Protein AF-A0A0F8YWV8-F1 (afdb_monomer_lite)

Structure (mmCIF, N/CA/C/O backbone):
data_AF-A0A0F8YWV8-F1
#
_entry.id   AF-A0A0F8YWV8-F1
#
loop_
_atom_site.group_PDB
_atom_site.id
_atom_site.type_symbol
_atom_site.label_atom_id
_atom_site.label_alt_id
_atom_site.label_comp_id
_atom_site.label_asym_id
_atom_site.label_entity_id
_atom_site.label_seq_id
_atom_site.pdbx_PDB_ins_code
_atom_site.Cartn_x
_atom_site.Cartn_y
_atom_site.Cartn_z
_atom_site.occupancy
_atom_site.B_iso_or_equiv
_atom_site.auth_seq_id
_atom_site.auth_comp_id
_atom_site.auth_asym_id
_atom_site.auth_atom_id
_atom_site.pdbx_PDB_model_num
ATOM 1 N N . MET A 1 1 ? -6.185 -18.139 5.744 1.00 49.97 1 MET A N 1
ATOM 2 C CA . MET A 1 1 ? -6.836 -16.809 5.740 1.00 49.97 1 MET A CA 1
ATOM 3 C C . MET A 1 1 ? -5.779 -15.786 6.111 1.00 49.97 1 MET A C 1
ATOM 5 O O . MET A 1 1 ? -5.110 -16.007 7.108 1.00 49.97 1 MET A O 1
ATOM 9 N N . THR A 1 2 ? -5.575 -14.736 5.314 1.00 73.19 2 THR A N 1
ATOM 10 C CA . THR A 1 2 ? -4.697 -13.613 5.689 1.00 73.19 2 THR A CA 1
ATOM 11 C C . THR A 1 2 ? -5.385 -12.742 6.741 1.00 73.19 2 THR A C 1
ATOM 13 O O . THR A 1 2 ? -6.602 -12.534 6.661 1.00 73.19 2 THR A O 1
ATOM 16 N N . ASP A 1 3 ? -4.633 -12.274 7.738 1.00 91.50 3 ASP A N 1
ATOM 17 C CA . ASP A 1 3 ? -5.154 -11.389 8.784 1.00 91.50 3 ASP A CA 1
ATOM 18 C C . ASP A 1 3 ? -5.518 -9.994 8.234 1.00 91.50 3 ASP A C 1
ATOM 20 O O . ASP A 1 3 ? -5.205 -9.642 7.090 1.00 91.50 3 ASP A O 1
ATOM 24 N N . LEU A 1 4 ? -6.246 -9.207 9.033 1.00 93.94 4 LEU A N 1
ATOM 25 C CA . LEU A 1 4 ? -6.705 -7.876 8.628 1.00 93.94 4 LEU A CA 1
ATOM 26 C C . LEU A 1 4 ? -5.529 -6.938 8.3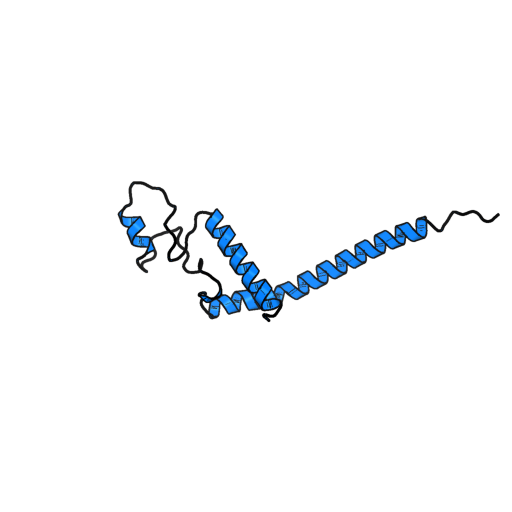18 1.00 93.94 4 LEU A C 1
ATOM 28 O O . LEU A 1 4 ? -5.590 -6.197 7.342 1.00 93.94 4 LEU A O 1
ATOM 32 N 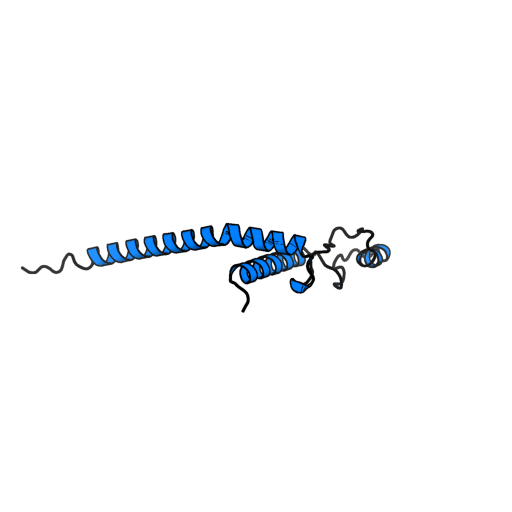N . THR A 1 5 ? -4.446 -7.009 9.093 1.00 95.94 5 THR A N 1
ATOM 33 C CA . THR A 1 5 ? -3.221 -6.224 8.881 1.00 95.94 5 THR A CA 1
ATOM 34 C C . THR A 1 5 ? -2.631 -6.477 7.497 1.00 95.94 5 THR A C 1
ATOM 36 O O . THR A 1 5 ? -2.358 -5.533 6.757 1.00 95.94 5 THR A O 1
ATOM 39 N N . THR A 1 6 ? -2.512 -7.743 7.107 1.00 95.81 6 THR A N 1
ATOM 40 C CA . THR A 1 6 ? -1.984 -8.169 5.809 1.00 95.81 6 THR A CA 1
ATOM 41 C C . THR A 1 6 ? -2.878 -7.688 4.673 1.00 95.81 6 THR A C 1
ATOM 43 O O . THR A 1 6 ? -2.378 -7.145 3.690 1.00 95.81 6 THR A O 1
ATOM 46 N N . LYS A 1 7 ? -4.204 -7.824 4.807 1.00 95.88 7 LYS A N 1
ATOM 47 C CA . LYS A 1 7 ? -5.156 -7.331 3.794 1.00 95.88 7 LYS A CA 1
ATOM 48 C C . LYS A 1 7 ? -5.099 -5.811 3.637 1.00 95.88 7 LYS A C 1
ATOM 50 O O . LYS A 1 7 ? -5.174 -5.305 2.517 1.00 95.88 7 LYS A O 1
ATOM 55 N N . THR A 1 8 ? -4.950 -5.085 4.743 1.00 95.88 8 THR A N 1
ATOM 56 C CA . THR A 1 8 ? -4.806 -3.625 4.738 1.00 95.88 8 THR A CA 1
ATOM 57 C C . THR A 1 8 ? -3.493 -3.212 4.082 1.00 95.88 8 THR A C 1
ATOM 59 O O . THR A 1 8 ? -3.508 -2.359 3.200 1.00 95.88 8 THR A O 1
ATOM 62 N N . ALA A 1 9 ? -2.377 -3.858 4.427 1.00 96.94 9 ALA A N 1
ATOM 63 C CA . ALA A 1 9 ? -1.074 -3.611 3.813 1.00 96.94 9 ALA A CA 1
ATOM 64 C C . ALA A 1 9 ? -1.094 -3.855 2.291 1.00 96.94 9 ALA A C 1
ATOM 66 O O . ALA A 1 9 ? -0.669 -2.992 1.523 1.00 96.94 9 ALA A O 1
ATOM 67 N N . GLN A 1 10 ? -1.684 -4.973 1.852 1.00 97.19 10 GLN A N 1
ATOM 68 C CA . GLN A 1 10 ? -1.910 -5.279 0.434 1.00 97.19 10 GLN A CA 1
ATOM 69 C C . GLN A 1 10 ? -2.735 -4.189 -0.259 1.00 97.19 10 GLN A C 1
ATOM 71 O O . GLN A 1 10 ? -2.339 -3.676 -1.301 1.00 97.19 10 GLN A O 1
ATOM 76 N N . SER A 1 11 ? -3.845 -3.778 0.358 1.00 96.25 11 SER A N 1
ATOM 77 C CA . SER A 1 11 ? -4.728 -2.745 -0.197 1.00 96.25 11 SER A CA 1
ATOM 78 C C . SER A 1 11 ? -4.044 -1.376 -0.295 1.00 96.25 11 SER A C 1
ATOM 80 O O . SER A 1 11 ? -4.289 -0.631 -1.246 1.00 96.25 11 SER A O 1
ATOM 82 N N . LEU A 1 12 ? -3.183 -1.031 0.670 1.00 96.44 12 LEU A N 1
ATOM 83 C CA . LEU A 1 12 ? -2.381 0.195 0.641 1.00 96.44 12 LEU A CA 1
ATOM 84 C C . LEU A 1 12 ? -1.396 0.179 -0.531 1.00 96.44 12 LEU A C 1
ATOM 86 O O . LEU A 1 12 ? -1.348 1.150 -1.289 1.00 96.44 12 LEU A O 1
ATOM 90 N N . HIS A 1 13 ? -0.673 -0.929 -0.717 1.00 97.75 13 HIS A N 1
ATOM 91 C CA . HIS A 1 13 ? 0.251 -1.099 -1.842 1.00 97.75 13 HIS A CA 1
ATOM 92 C C . HIS A 1 13 ? -0.468 -1.049 -3.192 1.00 97.75 13 HIS A C 1
ATOM 94 O O . HIS A 1 13 ? -0.049 -0.321 -4.092 1.00 97.75 13 HIS A O 1
ATOM 100 N N . ASP A 1 14 ? -1.600 -1.742 -3.326 1.00 97.12 14 ASP A N 1
ATOM 101 C CA . ASP A 1 14 ? -2.401 -1.739 -4.556 1.00 97.12 14 ASP A CA 1
ATOM 102 C C . ASP A 1 14 ? -2.908 -0.333 -4.903 1.00 97.12 14 ASP A C 1
ATOM 104 O O . ASP A 1 14 ? -2.878 0.090 -6.067 1.00 97.12 14 ASP A O 1
ATOM 108 N N . LYS A 1 15 ? -3.348 0.425 -3.891 1.00 96.88 15 LYS A N 1
ATOM 109 C CA . LYS A 1 15 ? -3.799 1.809 -4.065 1.00 96.88 15 LYS A CA 1
ATOM 110 C C . LYS A 1 15 ? -2.648 2.724 -4.471 1.00 96.88 15 LYS A C 1
ATOM 112 O O . LYS A 1 15 ? -2.813 3.514 -5.401 1.00 96.88 15 LYS A O 1
ATOM 117 N N . TRP A 1 16 ? -1.493 2.604 -3.823 1.00 96.94 16 TRP A N 1
ATOM 118 C CA . TRP A 1 16 ? -0.292 3.350 -4.197 1.00 96.94 16 TRP A CA 1
ATOM 119 C C . TRP A 1 16 ? 0.141 3.024 -5.634 1.00 96.94 16 TRP A C 1
ATOM 121 O O . TRP A 1 16 ? 0.352 3.934 -6.439 1.00 96.94 16 TRP A O 1
ATOM 131 N N . CYS A 1 17 ? 0.158 1.739 -6.001 1.00 95.44 17 CYS A N 1
ATOM 132 C CA . CYS A 1 17 ? 0.464 1.286 -7.355 1.00 95.44 17 CYS A CA 1
ATOM 133 C C . CYS A 1 17 ? -0.466 1.926 -8.392 1.00 95.44 17 CYS A C 1
ATOM 135 O O . CYS A 1 17 ? -0.010 2.403 -9.434 1.00 95.44 17 CYS A O 1
ATOM 137 N N . ARG A 1 18 ? -1.773 1.966 -8.107 1.00 95.38 18 ARG A N 1
ATOM 138 C CA . ARG A 1 18 ? -2.761 2.620 -8.973 1.00 95.38 18 ARG A CA 1
ATOM 139 C C . ARG A 1 18 ? -2.474 4.113 -9.131 1.00 95.38 18 ARG A C 1
ATOM 141 O O . ARG A 1 18 ? -2.371 4.581 -10.259 1.00 95.38 18 ARG A O 1
ATOM 148 N N . GLN A 1 19 ? -2.268 4.829 -8.027 1.00 96.19 19 GLN A N 1
ATOM 149 C CA . GLN A 1 19 ? -1.988 6.271 -8.044 1.00 96.19 19 GLN A CA 1
ATOM 150 C C . GLN A 1 19 ? -0.720 6.614 -8.828 1.00 96.19 19 GLN A C 1
ATOM 152 O O . GLN A 1 19 ? -0.655 7.633 -9.512 1.00 96.19 19 GLN A O 1
ATOM 157 N N . MET A 1 20 ? 0.312 5.779 -8.730 1.00 93.56 20 MET A N 1
ATOM 158 C CA . MET A 1 20 ? 1.540 5.986 -9.489 1.00 93.56 20 MET A CA 1
ATOM 159 C C . MET A 1 20 ? 1.327 5.748 -10.987 1.00 93.56 20 MET A C 1
ATOM 161 O O . MET A 1 20 ? 1.820 6.539 -11.792 1.00 93.56 20 MET A O 1
ATOM 165 N N . ARG A 1 21 ? 0.545 4.732 -11.370 1.00 90.50 21 ARG A N 1
ATOM 166 C CA . ARG A 1 21 ? 0.175 4.494 -12.777 1.00 90.50 21 ARG A CA 1
ATOM 167 C C . ARG A 1 21 ? -0.684 5.618 -13.356 1.00 90.50 21 ARG A C 1
ATOM 169 O O . ARG A 1 21 ? -0.432 6.044 -14.475 1.00 90.50 21 ARG A O 1
ATOM 176 N N . GLU A 1 22 ? -1.627 6.156 -12.586 1.00 91.44 22 GLU A N 1
ATOM 177 C CA . GLU A 1 22 ? -2.428 7.332 -12.976 1.00 91.44 22 GLU A CA 1
ATOM 178 C C . GLU A 1 22 ? -1.556 8.573 -13.226 1.00 91.44 22 GLU A C 1
ATOM 180 O O . GLU A 1 22 ? -1.862 9.389 -14.090 1.00 91.44 22 GLU A O 1
ATOM 185 N N . LYS A 1 23 ? -0.420 8.686 -12.528 1.00 89.06 23 LYS A N 1
ATOM 186 C CA . LYS A 1 23 ? 0.600 9.724 -12.762 1.00 89.06 23 LYS A CA 1
ATOM 187 C C . LYS A 1 23 ? 1.533 9.410 -13.941 1.00 89.06 23 LYS A C 1
ATOM 189 O O . LYS A 1 23 ? 2.528 10.107 -14.126 1.00 89.06 23 LYS A O 1
ATOM 194 N N . GLY A 1 24 ? 1.262 8.353 -14.706 1.00 86.31 24 GLY A N 1
ATOM 195 C CA . GLY A 1 24 ? 2.067 7.925 -15.851 1.00 86.31 24 GLY A CA 1
ATOM 196 C C . GLY A 1 24 ? 3.353 7.182 -15.484 1.00 86.31 24 GLY A C 1
ATOM 197 O O . GLY A 1 24 ? 4.231 7.046 -16.335 1.00 86.31 24 GLY A O 1
ATOM 198 N N . ARG A 1 25 ? 3.514 6.731 -14.229 1.00 87.88 25 ARG A N 1
ATOM 199 C CA . ARG A 1 25 ? 4.647 5.874 -13.849 1.00 87.88 25 ARG A CA 1
ATOM 200 C C . ARG A 1 25 ? 4.402 4.430 -14.255 1.00 87.88 25 ARG A C 1
ATOM 202 O O . ARG A 1 25 ? 3.265 3.964 -14.299 1.00 87.88 25 ARG A O 1
ATOM 209 N N . HIS A 1 26 ? 5.486 3.702 -14.479 1.00 86.25 26 HIS A N 1
ATOM 210 C CA . HIS A 1 26 ? 5.431 2.306 -14.891 1.00 86.25 26 HIS A CA 1
ATOM 211 C C . HIS A 1 26 ? 6.450 1.460 -14.119 1.00 86.25 26 HIS A C 1
ATOM 213 O O . HIS A 1 26 ? 7.448 1.966 -13.600 1.00 86.25 26 HIS A O 1
ATOM 219 N N . GLY A 1 27 ? 6.160 0.168 -14.007 1.00 84.88 27 GLY A N 1
ATOM 220 C CA . GLY A 1 27 ? 6.999 -0.806 -13.317 1.00 84.88 27 GLY A CA 1
ATOM 221 C C . GLY A 1 27 ? 7.717 -1.754 -14.274 1.00 84.88 27 GLY A C 1
ATOM 222 O O . GLY A 1 27 ? 7.566 -1.648 -15.500 1.00 84.88 27 GLY A O 1
ATOM 223 N N . PRO A 1 28 ? 8.475 -2.714 -13.725 1.00 83.25 28 PRO A N 1
ATOM 224 C CA . PRO A 1 28 ? 9.032 -3.826 -14.486 1.00 83.25 28 PRO A CA 1
ATOM 225 C C . PRO A 1 28 ? 7.955 -4.535 -15.320 1.00 83.25 28 PRO A C 1
ATOM 227 O O . PRO A 1 28 ? 6.830 -4.725 -14.862 1.00 83.25 28 PRO A O 1
ATOM 230 N N . GLY A 1 29 ? 8.281 -4.909 -16.560 1.00 73.81 29 GLY A N 1
ATOM 231 C CA . GLY A 1 29 ? 7.368 -5.652 -17.443 1.00 73.81 29 GLY A CA 1
ATOM 232 C C . GLY A 1 29 ? 6.201 -4.844 -18.028 1.00 73.81 29 GLY A C 1
ATOM 233 O O . GLY A 1 29 ? 5.433 -5.383 -18.821 1.00 73.81 29 GLY A O 1
ATOM 234 N N . THR A 1 30 ? 6.076 -3.556 -17.694 1.00 70.81 30 THR A N 1
ATOM 235 C CA . THR A 1 30 ? 5.087 -2.649 -18.300 1.00 70.81 30 THR A CA 1
ATOM 236 C C . THR A 1 30 ? 5.759 -1.692 -19.282 1.00 70.81 30 THR A C 1
ATOM 238 O O . THR A 1 30 ? 6.861 -1.203 -19.029 1.00 70.81 30 THR A O 1
ATOM 241 N N . GLY A 1 31 ? 5.110 -1.446 -20.425 1.00 66.88 31 GLY A N 1
ATOM 242 C CA . GLY A 1 31 ? 5.625 -0.538 -21.449 1.00 66.88 31 GLY A CA 1
ATOM 243 C C . GLY A 1 31 ? 5.732 0.898 -20.932 1.00 66.88 31 GLY A C 1
ATOM 244 O O . GLY A 1 31 ? 4.863 1.367 -20.200 1.00 66.88 31 GLY A O 1
ATOM 245 N N . CYS A 1 32 ? 6.797 1.599 -21.320 1.00 72.00 32 CYS A N 1
ATOM 246 C CA . CYS A 1 32 ? 6.945 3.018 -21.013 1.00 72.00 32 CYS A CA 1
ATOM 247 C C . CYS A 1 32 ? 5.875 3.828 -21.757 1.00 72.00 32 CYS A C 1
ATOM 249 O O . CYS A 1 32 ? 5.747 3.717 -22.976 1.00 72.00 32 CYS A O 1
ATOM 251 N N . THR A 1 33 ? 5.132 4.649 -21.018 1.00 65.31 33 THR A N 1
ATOM 252 C CA . THR A 1 33 ? 4.055 5.508 -21.533 1.00 65.31 33 THR A CA 1
ATOM 253 C C . THR A 1 33 ? 4.536 6.908 -21.927 1.00 65.31 33 THR A C 1
ATOM 255 O O . THR A 1 33 ? 3.728 7.738 -22.326 1.00 65.31 33 THR A O 1
ATOM 258 N N . TYR A 1 34 ? 5.834 7.200 -21.783 1.00 62.94 34 TYR A N 1
ATOM 259 C CA . TYR A 1 34 ? 6.415 8.491 -22.155 1.00 62.94 34 TYR A CA 1
ATOM 260 C C . TYR A 1 34 ? 6.566 8.569 -23.683 1.00 62.94 34 TYR A C 1
ATOM 262 O O . TYR A 1 34 ? 7.387 7.859 -24.268 1.00 62.94 34 TYR A O 1
ATOM 270 N N . ASP A 1 35 ? 5.746 9.406 -24.318 1.00 56.12 35 ASP A N 1
ATOM 271 C CA . ASP A 1 35 ? 5.531 9.452 -25.774 1.00 56.12 35 ASP A CA 1
ATOM 272 C C . ASP A 1 35 ? 6.428 10.472 -26.495 1.00 56.12 35 ASP A C 1
ATOM 274 O O . ASP A 1 35 ? 6.032 11.139 -27.448 1.00 56.12 35 ASP A O 1
ATOM 278 N N . ASP A 1 36 ? 7.662 10.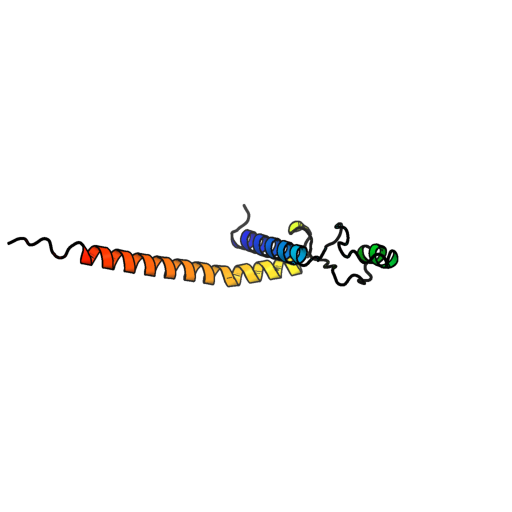632 -26.018 1.00 53.16 36 ASP A N 1
ATOM 279 C CA . ASP A 1 36 ? 8.612 11.551 -26.637 1.00 53.16 36 ASP A CA 1
ATOM 280 C C . ASP A 1 36 ? 9.369 10.815 -27.752 1.00 53.16 36 ASP A C 1
ATOM 282 O O . ASP A 1 36 ? 10.307 10.040 -27.525 1.00 53.16 36 ASP A O 1
ATOM 286 N N . LEU A 1 37 ? 8.887 11.032 -28.979 1.00 46.19 37 LEU A N 1
ATOM 287 C CA . LEU A 1 37 ? 9.292 10.424 -30.256 1.00 46.19 37 LEU A CA 1
ATOM 288 C C . LEU A 1 37 ? 10.793 10.538 -30.602 1.00 46.19 37 LEU A C 1
ATOM 290 O O . LEU A 1 37 ? 11.220 9.988 -31.615 1.00 46.19 37 LEU A O 1
ATOM 294 N N . GLN A 1 38 ? 11.616 11.199 -29.784 1.00 47.16 38 GLN A N 1
ATOM 295 C CA . GLN A 1 38 ? 13.055 11.358 -30.030 1.00 47.16 38 GLN A CA 1
ATOM 296 C C . GLN A 1 38 ? 13.970 10.340 -29.334 1.00 47.16 38 GLN A C 1
ATOM 298 O O . GLN A 1 38 ? 15.180 10.372 -29.555 1.00 47.16 38 GLN A O 1
ATOM 303 N N . LEU A 1 39 ? 13.460 9.412 -28.516 1.00 48.75 39 LEU A N 1
ATOM 304 C CA . LEU A 1 39 ? 14.332 8.544 -27.712 1.00 48.75 39 LEU A CA 1
ATOM 305 C C . LEU A 1 39 ? 13.990 7.053 -27.830 1.00 48.75 39 LEU A C 1
ATOM 307 O O . LEU A 1 39 ? 13.632 6.388 -26.855 1.00 48.75 39 LEU A O 1
ATOM 311 N N . SER A 1 40 ? 14.257 6.473 -29.002 1.00 49.41 40 SER A N 1
ATOM 312 C CA . SER A 1 40 ? 14.469 5.019 -29.145 1.00 49.41 40 SER A CA 1
ATOM 313 C C . SER A 1 40 ? 15.520 4.484 -28.148 1.00 49.41 40 SER A C 1
ATOM 315 O O . SER A 1 40 ? 15.431 3.344 -27.699 1.00 49.41 40 SER A O 1
ATOM 317 N N . ILE A 1 41 ? 16.439 5.346 -27.692 1.00 48.72 41 ILE A N 1
ATOM 318 C CA . ILE A 1 41 ? 17.429 5.082 -26.637 1.00 48.72 41 ILE A CA 1
ATOM 319 C C . ILE A 1 41 ? 16.799 5.047 -25.221 1.00 48.72 41 ILE A C 1
ATOM 321 O O . ILE A 1 41 ? 17.291 4.327 -24.357 1.00 48.72 41 ILE A O 1
ATOM 325 N N . VAL A 1 42 ? 15.688 5.749 -24.940 1.00 49.00 42 VAL A N 1
ATOM 326 C CA . VAL A 1 42 ? 15.026 5.727 -23.609 1.00 49.00 42 VAL A CA 1
ATOM 327 C C . VAL A 1 42 ? 14.088 4.535 -23.432 1.00 49.00 42 VAL A C 1
ATOM 329 O O . VAL A 1 42 ? 14.004 4.007 -22.321 1.00 49.00 42 VAL A O 1
ATOM 332 N N . ARG A 1 43 ? 13.468 4.025 -24.506 1.00 49.62 43 ARG A N 1
ATOM 333 C CA . ARG A 1 43 ? 12.725 2.750 -24.439 1.00 49.62 43 ARG A CA 1
ATOM 334 C C . ARG A 1 43 ? 13.634 1.572 -24.055 1.00 49.62 43 ARG A C 1
ATOM 336 O O . ARG A 1 43 ? 13.212 0.731 -23.269 1.00 49.62 43 ARG A O 1
ATOM 343 N N . ALA A 1 44 ? 14.894 1.561 -24.505 1.00 51.12 44 ALA A N 1
ATOM 344 C CA . ALA A 1 44 ? 15.892 0.570 -24.078 1.00 51.12 44 ALA A CA 1
ATOM 345 C C . ALA A 1 44 ? 16.261 0.695 -22.580 1.00 51.12 44 ALA A C 1
ATOM 347 O O . ALA A 1 44 ? 16.431 -0.300 -21.882 1.00 51.12 44 ALA A O 1
ATOM 348 N N . ASN A 1 45 ? 16.278 1.920 -22.044 1.00 53.12 45 ASN A N 1
ATOM 349 C CA . ASN A 1 45 ? 16.666 2.215 -20.659 1.00 53.12 45 ASN A CA 1
ATOM 350 C C . ASN A 1 45 ? 15.611 1.877 -19.584 1.00 53.12 45 ASN A C 1
ATOM 352 O O . ASN A 1 45 ? 15.860 2.105 -18.401 1.00 53.12 45 ASN A O 1
ATOM 356 N N . CYS A 1 46 ? 14.431 1.390 -19.972 1.00 59.50 46 CYS A N 1
ATOM 357 C CA . CYS A 1 46 ? 13.428 0.894 -19.025 1.00 59.50 46 CYS A CA 1
ATOM 358 C C . CYS A 1 46 ? 13.707 -0.553 -18.584 1.00 59.50 46 CYS A C 1
ATOM 360 O O . CYS A 1 46 ? 13.276 -0.948 -17.505 1.00 59.50 46 CYS A O 1
ATOM 362 N N . ASN A 1 47 ? 14.430 -1.320 -19.410 1.00 53.47 47 ASN A N 1
ATOM 363 C CA . ASN A 1 47 ? 14.798 -2.715 -19.143 1.00 53.47 47 ASN A CA 1
ATOM 364 C C . ASN A 1 47 ? 16.210 -2.857 -18.567 1.00 53.47 47 ASN A C 1
ATOM 366 O O . ASN A 1 47 ? 16.483 -3.809 -17.837 1.00 53.47 47 ASN A O 1
ATOM 370 N N . ASP A 1 48 ? 17.097 -1.904 -18.852 1.00 50.16 48 ASP A N 1
ATOM 371 C CA .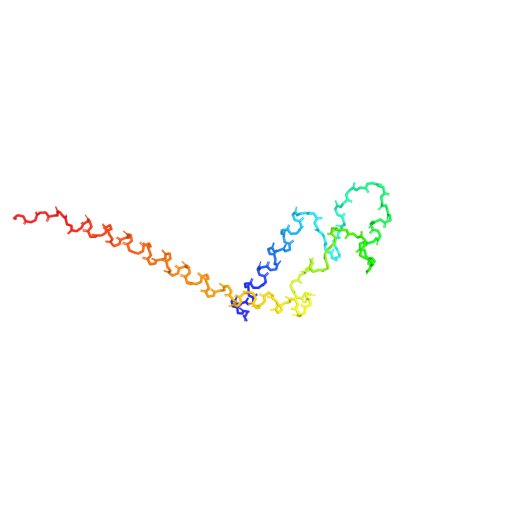 ASP A 1 48 ? 18.420 -1.891 -18.250 1.00 50.16 48 ASP A CA 1
ATOM 372 C C . ASP A 1 48 ? 18.336 -1.304 -16.846 1.00 50.16 48 ASP A C 1
ATOM 374 O O . ASP A 1 48 ? 17.864 -0.185 -16.639 1.00 50.16 48 ASP A O 1
ATOM 378 N N . LYS A 1 49 ? 18.859 -2.054 -15.874 1.00 49.25 49 LYS A N 1
ATOM 379 C CA . LYS A 1 49 ? 19.000 -1.739 -14.438 1.00 49.25 49 LYS A CA 1
ATOM 380 C C . LYS A 1 49 ? 19.808 -0.452 -14.134 1.00 49.25 49 LYS A C 1
ATOM 382 O O . LYS A 1 49 ? 20.308 -0.279 -13.031 1.00 49.25 49 LYS A O 1
ATOM 387 N N . ILE A 1 50 ? 19.964 0.429 -15.121 1.00 49.72 50 ILE A N 1
ATOM 388 C CA . ILE A 1 50 ? 20.745 1.669 -15.150 1.00 49.72 50 ILE A CA 1
ATOM 389 C C . ILE A 1 50 ? 19.839 2.904 -14.938 1.00 49.72 50 ILE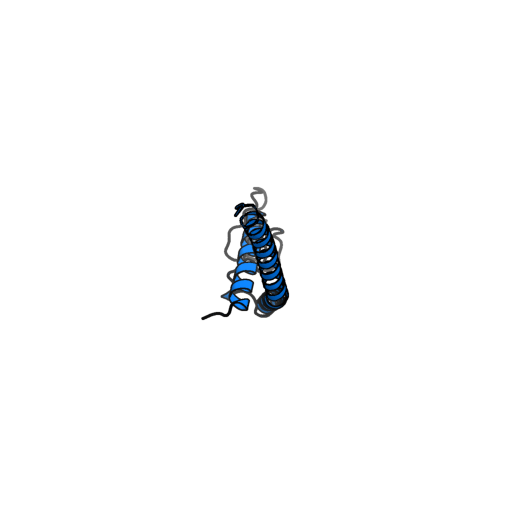 A C 1
ATOM 391 O O . ILE A 1 50 ? 20.331 4.021 -14.823 1.00 49.72 50 ILE A O 1
ATOM 395 N N . GLY A 1 51 ? 18.515 2.733 -14.813 1.00 51.72 51 GLY A N 1
ATOM 396 C CA . GLY A 1 51 ? 17.661 3.731 -14.154 1.00 51.72 51 GLY A CA 1
ATOM 397 C C . GLY A 1 51 ? 17.605 5.099 -14.840 1.00 51.72 51 GLY A C 1
ATOM 398 O O . GLY A 1 51 ? 17.662 6.126 -14.171 1.00 51.72 51 GLY A O 1
ATOM 399 N N . ARG A 1 52 ? 17.493 5.148 -16.174 1.00 61.81 52 ARG A N 1
ATOM 400 C CA . ARG A 1 52 ? 17.394 6.435 -16.898 1.00 61.81 52 ARG A CA 1
ATOM 401 C C . ARG A 1 52 ? 15.964 6.888 -17.200 1.00 61.81 52 ARG A C 1
ATOM 403 O O . ARG A 1 52 ? 15.776 8.005 -17.676 1.00 61.81 52 ARG A O 1
ATOM 410 N N . CYS A 1 53 ? 14.950 6.075 -16.896 1.00 74.56 53 CYS A N 1
ATOM 411 C CA . CYS A 1 53 ? 13.555 6.500 -16.996 1.00 74.56 53 CYS A CA 1
ATOM 412 C C . CYS A 1 53 ? 13.086 7.153 -15.688 1.00 74.56 53 CYS A C 1
ATOM 414 O O . CYS A 1 53 ? 12.936 6.484 -14.669 1.00 74.56 53 CYS A O 1
ATOM 416 N N . LYS A 1 54 ? 12.781 8.456 -15.730 1.00 75.88 54 LYS A N 1
ATOM 417 C CA . LYS A 1 54 ? 12.244 9.208 -14.576 1.00 75.88 54 LYS A CA 1
ATOM 418 C C . LYS A 1 54 ? 10.851 8.730 -14.134 1.00 75.88 54 LYS A C 1
ATOM 420 O O . LYS A 1 54 ? 10.448 8.974 -12.997 1.00 75.88 54 LYS A O 1
ATOM 425 N N . MET A 1 55 ? 10.131 8.054 -15.032 1.00 83.50 55 MET A N 1
ATOM 426 C CA . MET A 1 55 ? 8.790 7.513 -14.798 1.00 83.50 55 MET A CA 1
ATOM 427 C C . MET A 1 55 ? 8.808 6.058 -14.312 1.00 83.50 55 MET A C 1
ATOM 429 O O . MET A 1 55 ? 7.766 5.540 -13.918 1.00 83.50 55 MET A O 1
ATOM 433 N N . PHE A 1 56 ? 9.969 5.401 -14.295 1.00 86.00 56 PHE A N 1
ATOM 434 C CA . PHE A 1 56 ? 10.091 4.033 -13.805 1.00 86.00 56 PHE A CA 1
ATOM 435 C C . PHE A 1 56 ? 10.119 3.995 -12.273 1.00 86.00 56 PHE A C 1
ATOM 437 O O . PHE A 1 56 ? 10.751 4.837 -11.632 1.00 86.00 56 PHE A O 1
ATOM 444 N N . HIS A 1 57 ? 9.454 3.003 -11.683 1.00 87.88 57 HIS A N 1
ATOM 445 C CA . HIS A 1 57 ? 9.601 2.676 -10.267 1.00 87.88 57 HIS A CA 1
ATOM 446 C C . HIS A 1 57 ? 9.674 1.151 -10.089 1.00 87.88 57 HIS A C 1
ATOM 448 O O . HIS A 1 57 ? 8.755 0.456 -10.529 1.00 87.88 57 HIS A O 1
ATOM 454 N N . PRO A 1 58 ? 10.722 0.611 -9.436 1.00 88.25 58 PRO A N 1
ATOM 455 C CA . PRO A 1 58 ? 10.925 -0.836 -9.328 1.00 88.25 58 PRO A CA 1
ATOM 456 C C . PRO A 1 58 ? 9.814 -1.529 -8.531 1.00 88.25 58 PRO A C 1
ATOM 458 O O . PRO A 1 58 ? 9.413 -2.629 -8.886 1.00 88.25 58 PRO A O 1
ATOM 461 N N . ASP A 1 59 ? 9.262 -0.854 -7.521 1.00 92.88 59 ASP A N 1
ATOM 462 C CA . ASP A 1 59 ? 8.202 -1.407 -6.668 1.00 92.88 59 ASP A CA 1
ATOM 463 C C . ASP A 1 59 ? 6.787 -1.360 -7.269 1.00 92.88 59 ASP A C 1
ATOM 465 O O . ASP A 1 59 ? 5.829 -1.733 -6.599 1.00 92.88 59 ASP A O 1
ATOM 469 N N . LEU A 1 60 ? 6.609 -0.939 -8.529 1.00 92.44 60 LEU A N 1
ATOM 470 C CA . LEU A 1 60 ? 5.307 -1.014 -9.218 1.00 92.44 60 LEU A CA 1
ATOM 471 C C . LEU A 1 60 ? 4.982 -2.435 -9.709 1.00 92.44 60 LEU A C 1
ATOM 473 O O . LEU A 1 60 ? 4.580 -2.643 -10.858 1.00 92.44 60 LEU A O 1
ATOM 477 N N . ILE A 1 61 ? 5.140 -3.401 -8.809 1.00 93.19 61 ILE A N 1
ATOM 478 C CA . ILE A 1 61 ? 4.976 -4.841 -9.010 1.00 93.19 61 ILE A CA 1
ATOM 479 C C . ILE A 1 61 ? 3.899 -5.408 -8.073 1.00 93.19 61 ILE A C 1
ATOM 481 O O . ILE A 1 61 ? 3.517 -4.747 -7.100 1.00 93.19 61 ILE A O 1
ATOM 485 N N . PRO A 1 62 ? 3.371 -6.612 -8.358 1.00 94.75 62 PRO A N 1
ATOM 486 C CA . PRO A 1 62 ? 2.421 -7.279 -7.475 1.00 94.75 62 PRO A CA 1
ATOM 487 C C . PRO A 1 62 ? 2.981 -7.498 -6.063 1.00 94.75 62 PRO A C 1
ATOM 489 O O . PRO A 1 62 ? 4.170 -7.749 -5.880 1.00 94.75 62 PRO A O 1
ATOM 492 N N . TRP A 1 63 ? 2.104 -7.461 -5.055 1.00 95.19 63 TRP A N 1
ATOM 493 C CA . TRP A 1 63 ? 2.469 -7.650 -3.643 1.00 95.19 63 TRP A CA 1
ATOM 494 C C . TRP A 1 63 ? 3.349 -8.887 -3.348 1.00 95.19 63 TRP A C 1
ATOM 496 O O . TRP A 1 63 ? 4.315 -8.750 -2.590 1.00 95.19 63 TRP A O 1
ATOM 506 N N . PRO A 1 64 ? 3.080 -10.086 -3.912 1.00 95.31 64 PRO A N 1
ATOM 507 C CA . PRO A 1 64 ? 3.910 -11.268 -3.655 1.00 95.31 64 PRO A CA 1
ATOM 508 C C . PRO A 1 64 ? 5.364 -11.111 -4.118 1.00 95.31 64 PRO A C 1
ATOM 510 O O . PRO A 1 64 ? 6.259 -11.723 -3.536 1.00 95.31 64 PRO A O 1
ATOM 513 N N . ASP A 1 65 ? 5.595 -10.258 -5.115 1.00 95.19 65 ASP A N 1
ATOM 514 C CA . ASP A 1 65 ? 6.900 -10.052 -5.745 1.00 95.19 65 ASP A CA 1
ATOM 515 C C . ASP A 1 65 ? 7.684 -8.895 -5.106 1.00 95.19 65 ASP A C 1
ATOM 517 O O . ASP A 1 65 ? 8.877 -8.729 -5.363 1.00 95.19 65 ASP A O 1
ATOM 521 N N . LEU A 1 66 ? 7.028 -8.093 -4.261 1.00 95.31 66 LEU A N 1
ATOM 522 C CA . LEU A 1 66 ? 7.645 -6.974 -3.556 1.00 95.31 66 LEU A CA 1
ATOM 523 C C . LEU A 1 66 ? 8.757 -7.466 -2.607 1.00 95.31 66 LEU A C 1
ATOM 525 O O . LEU A 1 66 ? 8.570 -8.487 -1.947 1.00 95.31 66 LEU A O 1
ATOM 529 N N . PRO A 1 67 ? 9.899 -6.768 -2.467 1.00 95.62 67 PRO A N 1
ATOM 530 C CA . PRO A 1 67 ? 10.902 -7.135 -1.470 1.00 95.62 67 PRO A CA 1
ATOM 531 C C . PRO A 1 67 ? 10.308 -7.236 -0.059 1.00 95.62 67 PRO A C 1
ATOM 533 O O . PRO A 1 67 ? 9.465 -6.427 0.331 1.00 95.62 67 PRO A O 1
ATOM 536 N N . GLU A 1 68 ? 10.769 -8.213 0.729 1.00 96.38 68 GLU A N 1
ATOM 537 C CA . GLU A 1 68 ? 10.245 -8.441 2.084 1.00 96.38 68 GLU A CA 1
ATOM 538 C C . GLU A 1 68 ? 10.386 -7.199 2.971 1.00 96.38 68 GLU A C 1
ATOM 540 O O . GLU A 1 68 ? 9.455 -6.865 3.695 1.00 96.38 68 GLU A O 1
ATOM 545 N N . SER A 1 69 ? 11.498 -6.465 2.862 1.00 96.56 69 SER A N 1
ATOM 546 C CA . SER A 1 69 ? 11.702 -5.200 3.580 1.00 96.56 69 SER A CA 1
ATOM 547 C C . SER A 1 69 ? 10.583 -4.193 3.309 1.00 96.56 69 SER A C 1
ATOM 549 O O . SER A 1 69 ? 10.005 -3.649 4.244 1.00 96.56 69 SER A O 1
ATOM 551 N N . HIS A 1 70 ? 10.208 -4.011 2.042 1.00 95.38 70 HIS A N 1
ATOM 552 C CA . HIS A 1 70 ? 9.140 -3.090 1.655 1.00 95.38 70 HIS A CA 1
ATOM 553 C C . HIS A 1 70 ? 7.766 -3.613 2.100 1.00 95.38 70 HIS A C 1
ATOM 555 O O . HIS A 1 70 ? 6.922 -2.837 2.549 1.00 95.38 70 HIS A O 1
ATOM 561 N N . ARG A 1 71 ? 7.527 -4.934 2.061 1.00 96.94 71 ARG A N 1
ATOM 562 C CA . ARG A 1 71 ? 6.300 -5.515 2.639 1.00 96.94 71 ARG A CA 1
ATOM 563 C C . ARG A 1 71 ? 6.187 -5.234 4.136 1.00 96.94 71 ARG A C 1
ATOM 565 O O . ARG A 1 71 ? 5.097 -4.904 4.602 1.00 96.94 71 ARG A O 1
ATOM 572 N N . GLN A 1 72 ? 7.290 -5.330 4.878 1.00 97.38 72 GLN A N 1
ATOM 573 C CA . GLN A 1 72 ? 7.314 -5.040 6.312 1.00 97.38 72 GLN A CA 1
ATOM 574 C C . GLN A 1 72 ? 7.000 -3.570 6.615 1.00 97.38 72 GLN A C 1
ATOM 576 O O . GLN A 1 72 ? 6.294 -3.298 7.584 1.00 97.38 72 GLN A O 1
ATOM 581 N N . GLU A 1 73 ? 7.416 -2.627 5.767 1.00 97.06 73 GLU A N 1
ATOM 582 C CA . GLU A 1 73 ? 7.032 -1.211 5.899 1.00 97.06 73 GLU A CA 1
ATOM 583 C C . GLU A 1 73 ? 5.514 -1.009 5.761 1.00 97.06 73 GLU A C 1
ATOM 585 O O . GLU A 1 73 ? 4.890 -0.327 6.583 1.00 97.06 73 GLU A O 1
ATOM 590 N N . TYR A 1 74 ? 4.883 -1.657 4.777 1.00 97.19 74 TYR A N 1
ATOM 591 C CA . TYR A 1 74 ? 3.425 -1.615 4.623 1.00 97.19 74 TYR A CA 1
ATOM 592 C C . TYR A 1 74 ? 2.695 -2.307 5.780 1.00 97.19 74 TYR A C 1
ATOM 594 O O . TYR A 1 74 ? 1.669 -1.805 6.245 1.00 97.19 74 TYR A O 1
ATOM 602 N N . LEU A 1 75 ? 3.216 -3.433 6.276 1.00 97.44 75 LEU A N 1
ATOM 603 C CA . LEU A 1 75 ? 2.658 -4.139 7.434 1.00 97.44 75 LEU A CA 1
ATOM 604 C C . LEU A 1 75 ? 2.760 -3.302 8.714 1.00 97.44 75 LEU A C 1
ATOM 606 O O . LEU A 1 75 ? 1.788 -3.218 9.466 1.00 97.44 75 LEU A O 1
ATOM 610 N N . ALA A 1 76 ? 3.900 -2.649 8.947 1.00 96.94 76 ALA A N 1
ATOM 611 C CA . ALA A 1 76 ? 4.095 -1.738 10.071 1.00 96.94 76 ALA A CA 1
ATOM 612 C C . ALA A 1 76 ? 3.129 -0.549 9.993 1.00 96.94 76 ALA A C 1
ATOM 614 O O . ALA A 1 76 ? 2.471 -0.223 10.981 1.00 96.94 76 ALA A O 1
ATOM 615 N N . THR A 1 77 ? 2.974 0.035 8.802 1.00 96.50 77 THR A N 1
ATOM 616 C CA . THR A 1 77 ? 2.020 1.124 8.554 1.00 96.50 77 THR A CA 1
ATOM 617 C C . THR A 1 77 ? 0.583 0.687 8.835 1.00 96.50 77 THR A C 1
ATOM 619 O O . THR A 1 77 ? -0.140 1.357 9.571 1.00 96.50 77 THR A O 1
ATOM 622 N N . ALA A 1 78 ? 0.169 -0.468 8.309 1.00 96.31 78 ALA A N 1
ATOM 623 C CA . ALA A 1 78 ? -1.162 -1.014 8.555 1.00 96.31 78 ALA A CA 1
ATOM 624 C C . ALA A 1 78 ? -1.401 -1.271 10.051 1.00 96.31 78 ALA A C 1
ATOM 626 O O . ALA A 1 78 ? -2.466 -0.942 10.570 1.00 96.31 78 ALA A O 1
ATOM 627 N N . LYS A 1 79 ? -0.402 -1.802 10.764 1.00 96.12 79 LYS A N 1
ATOM 628 C CA . LYS A 1 79 ? -0.479 -2.042 12.209 1.00 96.12 79 LYS A CA 1
ATOM 629 C C . LYS A 1 79 ? -0.625 -0.748 13.017 1.00 96.12 79 LYS A C 1
ATOM 631 O O . LYS A 1 79 ? -1.318 -0.763 14.028 1.00 96.12 79 LYS A O 1
ATOM 636 N N . ALA A 1 80 ? 0.012 0.339 12.583 1.00 96.00 80 ALA A N 1
ATOM 637 C CA . ALA A 1 80 ? -0.078 1.639 13.245 1.00 96.00 80 ALA A CA 1
ATOM 638 C C . ALA A 1 80 ? -1.433 2.327 13.010 1.00 96.00 80 ALA A C 1
ATOM 640 O O . ALA A 1 80 ? -2.011 2.867 13.945 1.00 96.00 80 ALA A O 1
ATOM 641 N N . VAL A 1 81 ? -1.962 2.265 11.784 1.00 94.56 81 VAL A N 1
ATOM 642 C CA . VAL A 1 81 ? -3.169 3.015 11.386 1.00 94.56 81 VAL A CA 1
ATOM 643 C C . VAL A 1 81 ? -4.475 2.290 11.729 1.00 94.56 81 VAL A C 1
ATOM 645 O O . VAL A 1 81 ? -5.492 2.936 11.971 1.00 94.56 81 VAL A O 1
ATOM 648 N N . LEU A 1 82 ? -4.491 0.953 11.756 1.00 94.38 82 LEU A N 1
ATOM 649 C CA . LEU A 1 82 ? -5.721 0.197 12.032 1.00 94.38 82 LEU A CA 1
ATOM 650 C C . LEU A 1 82 ? -6.395 0.564 13.373 1.00 94.38 82 LEU A C 1
ATOM 652 O O . LEU A 1 82 ? -7.613 0.746 13.360 1.00 94.38 82 LEU A O 1
ATOM 656 N N . PRO A 1 83 ? -5.665 0.726 14.495 1.00 94.88 83 PRO A N 1
ATOM 657 C CA . PRO A 1 83 ? -6.254 1.192 15.752 1.00 94.88 83 PRO A CA 1
ATOM 658 C C . PRO A 1 83 ? -6.883 2.588 15.655 1.00 94.88 83 PRO A C 1
ATOM 660 O O . PRO A 1 83 ? -7.955 2.813 16.209 1.00 94.88 83 PRO A O 1
ATOM 663 N N . GLU A 1 84 ? -6.255 3.511 14.921 1.00 94.62 84 GLU A N 1
ATOM 664 C CA . GLU A 1 84 ? -6.777 4.873 14.738 1.00 94.62 84 GLU A CA 1
ATOM 665 C C . GLU A 1 84 ? -8.094 4.866 13.948 1.00 94.62 84 GLU A C 1
ATOM 667 O O . GLU A 1 84 ? -9.041 5.574 14.291 1.00 94.62 84 GLU A O 1
ATOM 672 N N . ILE A 1 85 ? -8.186 4.019 12.916 1.00 92.94 85 ILE A N 1
ATOM 673 C CA . ILE A 1 85 ? -9.419 3.839 12.137 1.00 92.94 85 ILE A CA 1
ATOM 674 C C . ILE A 1 85 ? -10.532 3.245 13.007 1.00 92.94 85 ILE A C 1
ATOM 676 O O . ILE A 1 85 ? -11.670 3.711 12.937 1.00 92.94 85 ILE A O 1
ATOM 680 N N . ASP A 1 86 ? -10.226 2.223 13.810 1.00 93.94 86 ASP A N 1
ATOM 681 C CA . ASP A 1 86 ? -11.213 1.584 14.686 1.00 93.94 86 ASP A CA 1
ATOM 682 C C . ASP A 1 86 ? -11.771 2.577 15.716 1.00 93.94 86 ASP A C 1
ATOM 684 O O . ASP A 1 86 ? -12.990 2.697 15.872 1.00 93.94 86 ASP A O 1
ATOM 688 N N . GLN A 1 87 ? -10.892 3.380 16.324 1.00 94.00 87 GLN A N 1
ATOM 689 C CA . GLN A 1 87 ? -11.293 4.452 17.231 1.00 94.00 87 GLN A CA 1
ATOM 690 C C . GLN A 1 87 ? -12.187 5.488 16.532 1.00 94.00 87 GLN A C 1
ATOM 692 O O . GLN A 1 87 ? -13.261 5.809 17.044 1.00 94.00 87 GLN A O 1
ATOM 697 N N . ALA A 1 88 ? -11.804 5.963 15.344 1.00 94.44 88 ALA A N 1
ATOM 698 C CA . ALA A 1 88 ? -12.597 6.939 14.598 1.00 94.44 88 ALA A CA 1
ATOM 699 C C . ALA A 1 88 ? -13.998 6.405 14.236 1.00 94.44 88 ALA A C 1
ATOM 701 O O . ALA A 1 88 ? -14.990 7.136 14.303 1.00 94.44 88 ALA A O 1
ATOM 702 N N . ILE A 1 89 ? -14.109 5.117 13.886 1.00 94.44 89 ILE A N 1
ATOM 703 C CA . ILE A 1 89 ? -15.402 4.466 13.623 1.00 94.44 89 ILE A CA 1
ATOM 704 C C . ILE A 1 89 ? -16.234 4.373 14.908 1.00 94.44 89 ILE A C 1
ATOM 706 O O . ILE A 1 89 ? -17.445 4.620 14.870 1.00 94.44 89 ILE A O 1
ATOM 710 N N . ALA A 1 90 ? -15.616 4.018 16.036 1.00 94.31 90 ALA A N 1
ATOM 711 C CA . ALA A 1 90 ? -16.299 3.924 17.323 1.00 94.31 90 ALA A CA 1
ATOM 712 C C . ALA A 1 90 ? -16.856 5.284 17.773 1.00 94.31 90 ALA A C 1
ATOM 714 O O . ALA A 1 90 ? -18.025 5.372 18.158 1.00 94.31 90 ALA A O 1
ATOM 715 N N . GLU A 1 91 ? -16.062 6.349 17.655 1.00 93.62 91 GLU A N 1
ATOM 716 C CA . GLU A 1 91 ? -16.474 7.721 17.970 1.00 93.62 91 GLU A CA 1
ATOM 717 C C . GLU A 1 91 ? -17.616 8.190 17.057 1.00 93.62 91 GLU A C 1
ATOM 719 O O . GLU A 1 91 ? -18.646 8.662 17.546 1.00 93.62 91 GLU A O 1
ATOM 724 N N . ALA A 1 92 ? -17.509 7.956 15.743 1.00 92.88 92 ALA A N 1
ATOM 725 C CA . ALA A 1 92 ? -18.563 8.310 14.792 1.00 92.88 92 ALA A CA 1
ATOM 726 C C . ALA A 1 92 ? -19.895 7.597 15.096 1.00 92.88 92 ALA A C 1
ATOM 728 O O . ALA A 1 92 ? -20.963 8.216 15.038 1.00 92.88 92 ALA A O 1
ATOM 729 N N . ARG A 1 93 ? -19.841 6.309 15.465 1.00 92.12 93 ARG A N 1
ATOM 730 C CA . ARG A 1 93 ? -21.026 5.530 15.867 1.00 92.12 93 ARG A CA 1
ATOM 731 C C . ARG A 1 93 ? -21.621 6.020 17.182 1.00 92.12 93 ARG A C 1
ATOM 733 O O . ARG A 1 93 ? -22.844 6.076 17.308 1.00 92.12 93 ARG A O 1
ATOM 740 N N . LEU A 1 94 ? -20.784 6.381 18.153 1.00 90.06 94 LEU A N 1
ATOM 741 C CA . LEU A 1 94 ? -21.243 6.945 19.420 1.00 90.06 94 LEU A CA 1
ATOM 742 C C . LEU A 1 94 ? -21.968 8.279 19.197 1.00 90.06 94 LEU A C 1
ATOM 744 O O . LEU A 1 94 ? -23.033 8.503 19.774 1.00 90.06 94 LEU A O 1
ATOM 748 N N . ASP A 1 95 ? -21.433 9.144 18.341 1.00 89.06 95 ASP A N 1
ATOM 749 C CA . ASP A 1 95 ? -22.050 10.432 18.021 1.00 89.06 95 ASP A CA 1
ATOM 750 C C . ASP A 1 95 ? -23.356 10.286 17.237 1.00 89.06 95 ASP A C 1
ATOM 752 O O . ASP A 1 95 ? -24.311 11.034 17.474 1.00 89.06 95 ASP A O 1
ATOM 756 N N . GLU A 1 96 ? -23.436 9.315 16.325 1.00 86.69 96 GLU A N 1
ATOM 757 C CA . GLU A 1 96 ? -24.694 8.951 15.669 1.00 86.69 96 GLU A CA 1
ATOM 758 C C . GLU A 1 96 ? -25.727 8.452 16.691 1.00 86.69 96 GLU A C 1
ATOM 760 O O . GLU A 1 96 ? -26.877 8.902 16.687 1.00 86.69 96 GLU A O 1
ATOM 765 N N . HIS A 1 97 ? -25.319 7.571 17.608 1.00 84.44 97 HIS A N 1
ATOM 766 C CA . HIS A 1 97 ? -26.196 7.051 18.654 1.00 84.44 97 HIS A CA 1
ATOM 767 C C . HIS A 1 97 ? -26.712 8.166 19.575 1.00 84.44 97 HIS A C 1
ATOM 769 O O . HIS A 1 97 ? -27.918 8.259 19.803 1.00 84.44 97 HIS A O 1
ATOM 775 N N . LYS A 1 98 ? -25.837 9.071 20.034 1.00 81.25 98 LYS A N 1
ATOM 776 C CA . LYS A 1 98 ? -26.229 10.249 20.829 1.00 81.25 98 LYS A CA 1
ATOM 777 C C . LYS A 1 98 ? -27.256 11.111 20.093 1.00 81.25 98 LYS A C 1
ATOM 779 O O . LYS A 1 98 ? -28.262 11.491 20.690 1.00 81.25 98 LYS A O 1
ATOM 784 N N . ARG A 1 99 ? -27.052 11.376 18.795 1.00 79.25 99 ARG A N 1
ATOM 785 C CA . ARG A 1 99 ? -28.018 12.120 17.964 1.00 79.25 99 ARG A CA 1
ATOM 786 C C . ARG A 1 99 ? -29.380 11.424 17.900 1.00 79.25 99 ARG A C 1
ATOM 788 O O . ARG A 1 99 ? -30.401 12.088 18.075 1.00 79.25 99 ARG A O 1
ATOM 795 N N . ARG A 1 100 ? -29.406 10.100 17.714 1.00 74.38 100 ARG A N 1
ATOM 796 C CA . ARG A 1 100 ? -30.653 9.309 17.703 1.00 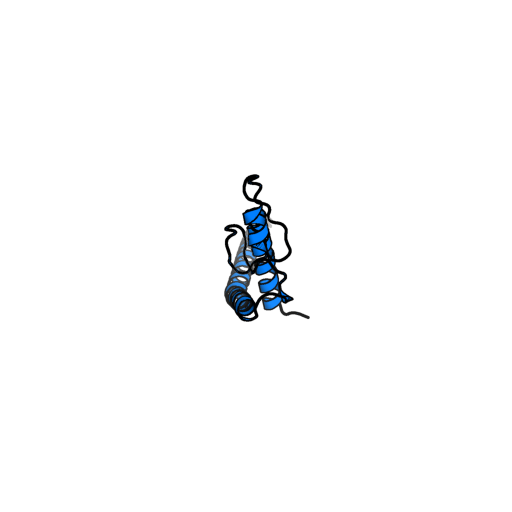74.38 100 ARG A CA 1
ATOM 797 C C . ARG A 1 100 ? -31.354 9.301 19.066 1.00 74.38 100 ARG A C 1
ATOM 799 O O . ARG A 1 100 ? -32.577 9.415 19.119 1.00 74.38 100 ARG A O 1
ATOM 806 N N . CYS A 1 101 ? -30.607 9.246 20.165 1.00 70.25 101 CYS A N 1
ATOM 807 C CA . CYS A 1 101 ? -31.182 9.316 21.510 1.00 70.25 101 CYS A CA 1
ATOM 808 C C . CYS A 1 101 ? -31.804 10.689 21.807 1.00 70.25 101 CYS A C 1
ATOM 810 O O . CYS A 1 101 ? -32.905 10.731 22.348 1.00 70.25 101 CYS A O 1
ATOM 812 N N . VAL A 1 102 ? -31.180 11.795 21.376 1.00 60.72 102 VAL A N 1
ATOM 813 C CA . VAL A 1 102 ? -31.778 13.144 21.474 1.00 60.72 102 VAL A CA 1
ATOM 814 C C . VAL A 1 102 ? -33.077 13.248 20.665 1.00 60.72 102 VAL A C 1
ATOM 816 O O . VAL A 1 102 ? -34.015 13.915 21.098 1.00 60.72 102 VAL A O 1
ATOM 819 N N . SER A 1 103 ? -33.179 12.573 19.513 1.00 58.75 103 SER A N 1
ATOM 820 C CA . SER A 1 103 ? -34.450 12.511 18.777 1.00 58.75 103 SER A CA 1
ATOM 821 C C . SER A 1 103 ? -35.508 11.633 19.458 1.00 58.75 103 SER A C 1
ATOM 823 O O . SER A 1 103 ? -36.687 11.957 19.371 1.00 58.75 103 SER A O 1
ATOM 825 N N . CYS A 1 104 ? -35.115 10.576 20.182 1.00 59.41 104 CYS A N 1
ATOM 826 C CA . CYS A 1 104 ? -36.050 9.762 20.967 1.00 59.41 104 CYS A CA 1
ATOM 827 C C . CYS A 1 104 ? -36.574 10.507 22.201 1.00 59.41 104 CYS A C 1
ATOM 829 O O . CYS A 1 104 ? -37.771 10.464 22.455 1.00 59.41 104 CYS A O 1
ATOM 831 N N . THR A 1 105 ? -35.736 11.236 22.945 1.00 51.41 105 THR A N 1
ATOM 832 C CA . THR A 1 105 ? -36.209 12.017 24.105 1.00 51.41 105 THR A CA 1
ATOM 833 C C . THR A 1 105 ? -37.091 13.200 23.708 1.00 51.41 105 THR A C 1
ATOM 835 O O . THR A 1 105 ? -37.982 13.559 24.468 1.00 51.41 105 THR A O 1
ATOM 838 N N . ARG A 1 106 ? -36.920 13.761 22.503 1.00 50.91 106 ARG A N 1
ATOM 839 C CA . ARG A 1 106 ? -37.852 14.753 21.931 1.00 50.91 106 ARG A CA 1
ATOM 840 C C . ARG A 1 106 ? -39.158 14.162 21.388 1.00 50.91 106 ARG A C 1
ATOM 842 O O . ARG A 1 106 ? -40.091 14.920 21.176 1.00 50.91 106 ARG A O 1
ATOM 849 N N . GLY A 1 107 ? -39.216 12.852 21.143 1.00 48.25 107 GLY A N 1
ATOM 850 C CA . GLY A 1 107 ? -40.420 12.152 20.681 1.00 48.25 107 GLY A CA 1
ATOM 851 C C . GLY A 1 107 ? -41.261 11.526 21.800 1.00 48.25 107 GLY A C 1
ATOM 852 O O . GLY A 1 107 ? -42.352 11.058 21.519 1.00 48.25 107 GLY A O 1
ATOM 853 N N . TYR A 1 108 ? -40.764 11.510 23.043 1.00 48.81 108 TYR A N 1
ATOM 854 C CA . TYR A 1 108 ? -41.441 10.948 24.227 1.00 48.81 108 TYR A CA 1
ATOM 855 C C . TYR A 1 108 ? -41.817 12.012 25.273 1.00 48.81 108 TYR A C 1
ATOM 857 O O . TYR A 1 108 ? -42.034 11.695 26.441 1.00 48.81 108 TYR A O 1
ATOM 865 N N . GLY A 1 109 ? -41.861 13.283 24.879 1.00 50.41 109 GLY A N 1
ATOM 866 C CA . GLY A 1 109 ? -42.180 14.391 25.771 1.00 50.41 109 GLY A CA 1
ATOM 867 C C . GLY A 1 109 ? -43.085 15.403 25.093 1.00 50.41 109 GLY A C 1
ATOM 868 O O . GLY A 1 109 ? -42.617 16.500 24.834 1.00 50.41 109 GLY A O 1
ATOM 869 N N . ASP A 1 110 ? -44.311 15.001 24.744 1.00 52.00 110 ASP A N 1
ATOM 870 C CA . ASP A 1 110 ? -45.496 15.886 24.700 1.00 52.00 110 ASP A CA 1
ATOM 871 C C . ASP A 1 110 ? -46.823 15.138 24.415 1.00 52.00 110 ASP A C 1
ATOM 873 O O . ASP A 1 110 ? -47.802 15.711 23.941 1.00 52.00 110 ASP A O 1
ATOM 877 N N . ASP A 1 111 ? -46.922 13.851 24.756 1.00 46.47 111 ASP A N 1
ATOM 878 C CA . ASP A 1 111 ? -48.198 13.136 24.790 1.00 46.47 111 ASP A CA 1
ATOM 879 C C . ASP A 1 111 ? -48.879 13.473 26.120 1.00 46.47 111 ASP A C 1
ATOM 881 O O . ASP A 1 111 ? -48.780 12.735 27.103 1.00 46.47 111 ASP A O 1
ATOM 885 N N . GLY A 1 112 ? -49.509 14.646 26.168 1.00 47.59 112 GLY A N 1
ATOM 886 C CA . GLY A 1 112 ? -50.289 15.109 27.306 1.00 47.59 112 GLY A CA 1
ATOM 887 C C . GLY A 1 112 ? -51.305 14.064 27.765 1.00 47.59 112 GLY A C 1
ATOM 888 O O . GLY A 1 112 ? -52.386 13.940 27.197 1.00 47.59 112 GLY A O 1
ATOM 889 N N . TRP A 1 113 ? -50.981 13.358 28.843 1.00 44.97 113 TRP A N 1
ATOM 890 C CA . TRP A 1 113 ? -51.976 12.736 29.704 1.00 44.97 113 TRP A CA 1
ATOM 891 C C . TRP A 1 113 ? -52.431 13.801 30.701 1.00 44.97 113 TRP A C 1
ATOM 893 O O . TRP A 1 113 ? -51.784 14.043 31.720 1.00 44.97 113 TRP A O 1
ATOM 903 N N . SER A 1 114 ? -53.496 14.502 30.301 1.00 42.66 114 SER A N 1
ATOM 904 C CA . SER A 1 114 ? -54.406 15.220 31.203 1.00 42.66 114 SER A CA 1
ATOM 905 C C . SER A 1 114 ? -55.284 14.236 31.968 1.00 42.66 114 SER A C 1
ATOM 907 O O . SER A 1 114 ? -55.574 13.157 31.402 1.00 42.66 114 SER A O 1
#

Organism: NCBI:txid412755

Foldseek 3Di:
DDDPLLVQLQVVLVVVLVVLVVVQADEPPDFRPPPPPPPPVVSVVQNDPPPPDPRYDHSSDHPVPHPPVVSVVSSVVSVVCVVVVVVVVVVVVVVVVVVVVVVVVVVPPDPDPD

pLDDT: mean 79.2, std 19.1, range [42.66, 97.75]

Secondary structure (DSSP, 8-state):
---HHHHHHHHHHHHHHHHHHHTT-B-TTS------TT-HHHHHTTTSTT---TTB-TT-S-GGGS-HHHHHHHHHHHHHHHHHHHHHHHHHHHHHHHHHHHHHHHHSS-----

Radius of gyration: 25.14 Å; chains: 1; bounding box: 75×33×62 Å

Sequence (114 aa):
MTDLTTKTAQSLHDKWCRQMREKGRHGPGTGCTYDDLQLSIVRANCNDKIGRCKMFHPDLIPWPDLPESHRQEYLATAKAVLPEIDQAIAEARLDEHKRRCVSCTRGYGDDGWS